Protein AF-A0A846D5W0-F1 (afdb_monomer_lite)

Sequence (121 aa):
MKNSDLVIQQKLQPKLTRLSHSHLWQSQKEYFIQHGVEAWRQNIVPSYVKTNPFIAQAYAQVVFGYLDDILQQNPDGDLDQSFYILELGAGSGRFAFHFLKQFWQEYPERYEHLPVKPQVR

Structure (mmCIF, N/CA/C/O backbone):
data_AF-A0A846D5W0-F1
#
_entry.id   AF-A0A846D5W0-F1
#
loop_
_atom_site.group_PDB
_atom_site.id
_atom_site.type_symbol
_atom_site.label_atom_id
_atom_site.label_alt_id
_atom_site.label_comp_id
_atom_site.label_asym_id
_atom_site.label_entity_id
_atom_site.label_seq_id
_atom_site.pdbx_PDB_ins_code
_atom_site.Cartn_x
_atom_site.Cartn_y
_atom_site.Cartn_z
_atom_site.occupancy
_atom_site.B_iso_or_equiv
_atom_site.auth_seq_id
_atom_site.auth_comp_id
_atom_site.auth_asym_id
_atom_site.auth_atom_id
_atom_site.pdbx_PDB_model_num
ATOM 1 N N . MET A 1 1 ? 29.490 10.023 -51.595 1.00 48.12 1 MET A N 1
ATOM 2 C CA . MET A 1 1 ? 29.351 9.281 -50.322 1.00 48.12 1 MET A CA 1
ATOM 3 C C . MET A 1 1 ? 28.764 10.192 -49.227 1.00 48.12 1 MET A C 1
ATOM 5 O O . MET A 1 1 ? 29.455 10.495 -48.269 1.00 48.12 1 MET A O 1
ATOM 9 N N . LYS A 1 2 ? 27.532 10.714 -49.410 1.00 53.22 2 LYS A N 1
ATOM 10 C CA . LYS A 1 2 ? 26.861 11.653 -48.468 1.00 53.22 2 LYS A CA 1
ATOM 11 C C . LYS A 1 2 ? 25.312 11.579 -48.463 1.00 53.22 2 LYS A C 1
ATOM 13 O O . LYS A 1 2 ? 24.673 12.476 -47.935 1.00 53.22 2 LYS A O 1
ATOM 18 N N . ASN A 1 3 ? 24.696 10.546 -49.053 1.00 51.12 3 ASN A N 1
ATOM 19 C CA . ASN A 1 3 ? 23.227 10.490 -49.219 1.00 51.12 3 ASN A CA 1
ATOM 20 C C . ASN A 1 3 ? 22.517 9.395 -48.405 1.00 51.12 3 ASN A C 1
ATOM 22 O O . ASN A 1 3 ? 21.292 9.372 -48.383 1.00 51.12 3 ASN A O 1
ATOM 26 N N . SER A 1 4 ? 23.243 8.500 -47.731 1.00 49.94 4 SER A N 1
ATOM 27 C CA . SER A 1 4 ? 22.649 7.425 -46.920 1.00 49.94 4 SER A CA 1
ATOM 28 C C . SER A 1 4 ? 22.241 7.883 -45.518 1.00 49.94 4 SER A C 1
ATOM 30 O O . SER A 1 4 ? 21.230 7.423 -44.995 1.00 49.94 4 SER A O 1
ATOM 32 N N . ASP A 1 5 ? 22.980 8.827 -44.932 1.00 51.59 5 ASP A N 1
ATOM 33 C CA . ASP A 1 5 ? 22.808 9.204 -43.521 1.00 51.59 5 ASP A CA 1
ATOM 34 C C . ASP A 1 5 ? 21.611 10.147 -43.302 1.00 51.59 5 ASP A C 1
ATOM 36 O O . ASP A 1 5 ? 20.944 10.090 -42.270 1.00 51.59 5 ASP A O 1
ATOM 40 N N . LEU A 1 6 ? 21.263 10.954 -44.313 1.00 46.66 6 LEU A N 1
ATOM 41 C CA . LEU A 1 6 ? 20.097 11.850 -44.295 1.00 46.66 6 LEU A CA 1
ATOM 42 C C . LEU A 1 6 ? 18.758 11.095 -44.386 1.00 46.66 6 LEU A C 1
ATOM 44 O O . LEU A 1 6 ? 17.770 11.523 -43.793 1.00 46.66 6 LEU A O 1
ATOM 48 N N . VAL A 1 7 ? 18.723 9.944 -45.066 1.00 47.34 7 VAL A N 1
ATOM 49 C CA . VAL A 1 7 ? 17.500 9.130 -45.223 1.00 47.34 7 VAL A CA 1
ATOM 50 C C . VAL A 1 7 ? 17.142 8.393 -43.926 1.00 47.34 7 VAL A C 1
ATOM 52 O O . VAL A 1 7 ? 15.965 8.153 -43.652 1.00 47.34 7 VAL A O 1
ATOM 55 N N . ILE A 1 8 ? 18.138 8.063 -43.098 1.00 49.47 8 ILE A N 1
ATOM 56 C CA . ILE A 1 8 ? 17.924 7.377 -41.816 1.00 49.47 8 ILE A CA 1
ATOM 57 C C . ILE A 1 8 ? 17.366 8.348 -40.765 1.00 49.47 8 ILE A C 1
ATOM 59 O O . ILE A 1 8 ? 16.470 7.979 -40.006 1.00 49.47 8 ILE A O 1
ATOM 63 N N . GLN A 1 9 ? 17.806 9.610 -40.765 1.00 45.22 9 GLN A N 1
ATOM 64 C CA . GLN A 1 9 ? 17.335 10.606 -39.793 1.00 45.22 9 GLN A CA 1
ATOM 65 C C . GLN A 1 9 ? 15.889 11.073 -40.032 1.00 45.22 9 GLN A C 1
ATOM 67 O O . GLN A 1 9 ? 15.213 11.491 -39.094 1.00 45.22 9 GLN A O 1
ATOM 72 N N . GLN A 1 10 ? 15.368 10.951 -41.256 1.00 44.91 10 GLN A N 1
ATOM 73 C CA . GLN A 1 10 ? 14.018 11.415 -41.594 1.00 44.91 10 GLN A CA 1
ATOM 74 C C . GLN A 1 10 ? 12.897 10.424 -41.207 1.00 44.91 10 GLN A C 1
ATOM 76 O O . GLN A 1 10 ? 11.721 10.776 -41.264 1.00 44.91 10 GLN A O 1
ATOM 81 N N . LYS A 1 11 ? 13.232 9.195 -40.783 1.00 52.28 11 LYS A N 1
ATOM 82 C CA . LYS A 1 11 ? 12.255 8.129 -40.470 1.00 52.28 11 LYS A CA 1
ATOM 83 C C . LYS A 1 11 ? 11.878 7.983 -38.991 1.00 52.28 11 LYS A C 1
ATOM 85 O O . LYS A 1 11 ? 11.031 7.153 -38.675 1.00 52.28 11 LYS A O 1
ATOM 90 N N . LEU A 1 12 ? 12.458 8.771 -38.088 1.00 59.56 12 LEU A N 1
ATOM 91 C CA . LEU A 1 12 ? 12.260 8.623 -36.639 1.00 59.56 12 LEU A CA 1
ATOM 92 C C . LEU A 1 12 ? 11.757 9.915 -35.986 1.00 59.56 12 LEU A C 1
ATOM 94 O O . LEU A 1 12 ? 12.239 10.309 -34.931 1.00 59.56 12 LEU A O 1
ATOM 98 N N . GLN A 1 13 ? 10.770 1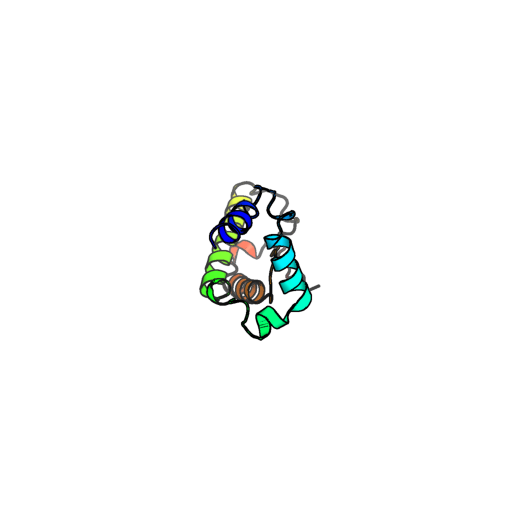0.581 -36.587 1.00 58.75 13 GLN A N 1
ATOM 99 C CA . GLN A 1 13 ? 9.939 11.501 -35.810 1.00 58.75 13 GLN A CA 1
ATOM 100 C C . GLN A 1 13 ? 8.826 10.674 -35.159 1.00 58.75 13 GLN A C 1
ATOM 102 O O . GLN A 1 13 ? 7.898 10.263 -35.863 1.00 58.75 13 GLN A O 1
ATOM 107 N N . PRO A 1 14 ? 8.907 10.355 -33.852 1.00 66.50 14 PRO A N 1
ATOM 108 C CA . PRO A 1 14 ? 7.843 9.617 -33.201 1.00 66.50 14 PRO A CA 1
ATOM 109 C C . PRO A 1 14 ? 6.573 10.462 -33.264 1.00 66.50 14 PRO A C 1
ATOM 111 O O . PRO A 1 14 ? 6.487 11.543 -32.681 1.00 66.50 14 PRO A O 1
ATOM 114 N N . LYS A 1 15 ? 5.572 9.966 -33.994 1.00 78.19 15 LYS A N 1
ATOM 115 C CA . LYS A 1 15 ? 4.233 10.543 -33.965 1.00 78.19 15 LYS A CA 1
ATOM 116 C C . LYS A 1 15 ? 3.743 10.490 -32.520 1.00 78.19 15 LYS A C 1
ATOM 118 O O . LYS A 1 15 ? 3.669 9.406 -31.939 1.00 78.19 15 LYS A O 1
ATOM 123 N N . LEU A 1 16 ? 3.405 11.646 -31.951 1.00 86.31 16 LEU A N 1
ATOM 124 C CA . LEU A 1 16 ? 2.792 11.713 -30.628 1.00 86.31 16 LEU A CA 1
ATOM 125 C C . LEU A 1 16 ? 1.520 10.857 -30.637 1.00 86.31 16 LEU A C 1
ATOM 127 O O . LEU A 1 16 ? 0.599 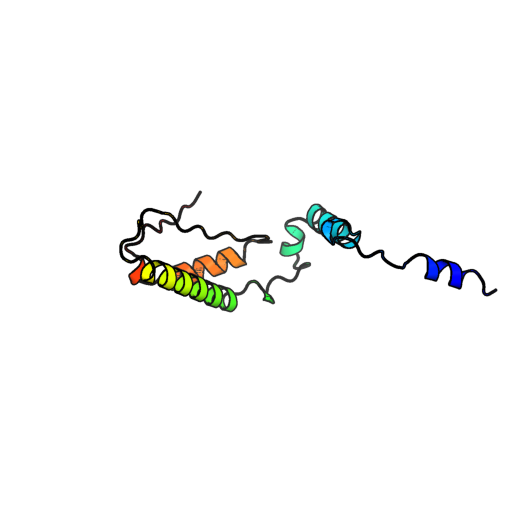11.074 -31.425 1.00 86.31 16 LEU A O 1
ATOM 131 N N . THR A 1 17 ? 1.510 9.840 -29.786 1.00 91.44 17 THR A N 1
ATOM 132 C CA . THR A 1 17 ? 0.418 8.882 -29.625 1.00 91.44 17 THR A CA 1
ATOM 133 C C . THR A 1 17 ? 0.137 8.714 -28.138 1.00 91.44 17 THR A C 1
ATOM 135 O O . THR A 1 17 ? 0.945 9.108 -27.294 1.00 91.44 17 THR A O 1
ATOM 138 N N . ARG A 1 18 ? -1.011 8.123 -27.797 1.00 94.12 18 ARG A N 1
ATOM 139 C CA . ARG A 1 18 ? -1.277 7.721 -26.411 1.00 94.12 18 ARG A CA 1
ATOM 140 C C . ARG A 1 18 ? -0.165 6.781 -25.958 1.00 94.12 18 ARG A C 1
ATOM 142 O O . ARG A 1 18 ? 0.193 5.876 -26.711 1.00 94.12 18 ARG A O 1
ATOM 149 N N . LEU A 1 19 ? 0.338 6.960 -24.733 1.00 91.31 19 LEU A N 1
ATOM 150 C CA . LEU A 1 19 ? 1.400 6.108 -24.189 1.00 91.31 19 LEU A CA 1
ATOM 151 C C . LEU A 1 19 ? 1.040 4.627 -24.353 1.00 91.31 19 LEU A C 1
ATOM 153 O O . LEU A 1 19 ? 1.851 3.880 -24.882 1.00 91.31 19 LEU A O 1
ATOM 157 N N . SER A 1 20 ? -0.206 4.248 -24.053 1.00 94.00 20 SER A N 1
ATOM 158 C CA . SER A 1 20 ? -0.741 2.884 -24.190 1.00 94.00 20 SER A CA 1
ATOM 159 C C . SER A 1 20 ? -0.680 2.278 -25.601 1.00 94.00 20 SER A C 1
ATOM 161 O O . SER A 1 20 ? -0.807 1.066 -25.743 1.00 94.00 20 SER A O 1
ATOM 163 N N . HIS A 1 21 ? -0.504 3.093 -26.644 1.00 92.38 21 HIS A N 1
ATOM 164 C CA . HIS A 1 21 ? -0.357 2.668 -28.041 1.00 92.38 21 HIS A CA 1
ATOM 165 C C . HIS A 1 21 ? 1.068 2.877 -28.576 1.00 92.38 21 HIS A C 1
ATOM 167 O O . HIS A 1 21 ? 1.316 2.693 -29.765 1.00 92.38 21 HIS A O 1
ATOM 173 N N . SER A 1 22 ? 1.996 3.333 -27.735 1.00 92.38 22 SER A N 1
ATOM 174 C CA . SER A 1 22 ? 3.380 3.576 -28.130 1.00 92.38 22 SER A CA 1
ATOM 175 C C . SER A 1 22 ? 4.206 2.290 -28.090 1.00 92.38 22 SER A C 1
ATOM 177 O O . SER A 1 22 ? 3.943 1.382 -27.299 1.00 92.38 22 SER A O 1
ATOM 179 N N . HIS A 1 23 ? 5.273 2.247 -28.888 1.00 90.50 23 HIS A N 1
ATOM 180 C CA . HIS A 1 23 ? 6.261 1.169 -28.808 1.00 90.50 23 HIS A CA 1
ATOM 181 C C . HIS A 1 23 ? 6.911 1.077 -27.423 1.00 90.50 23 HIS A C 1
ATOM 183 O O . HIS A 1 23 ? 7.170 -0.023 -26.955 1.00 90.50 23 HIS A O 1
ATOM 189 N N . LEU A 1 24 ? 7.099 2.209 -26.731 1.00 91.81 24 LEU A N 1
ATOM 190 C CA . LEU A 1 24 ? 7.653 2.230 -25.376 1.00 91.81 24 LEU A CA 1
ATOM 191 C C . LEU A 1 24 ? 6.782 1.439 -24.392 1.00 91.81 24 LEU A C 1
ATOM 193 O O . LEU A 1 24 ? 7.300 0.644 -23.614 1.00 91.81 24 LEU A O 1
ATOM 197 N N . TRP A 1 25 ? 5.464 1.633 -24.446 1.00 92.88 25 TRP A N 1
ATOM 198 C CA . TRP A 1 25 ? 4.525 0.890 -23.606 1.00 92.88 25 TRP A CA 1
ATOM 199 C C . TRP A 1 25 ? 4.527 -0.600 -23.920 1.00 92.88 25 TRP A C 1
ATOM 201 O O . TRP A 1 25 ? 4.513 -1.420 -23.006 1.00 92.88 25 TRP A O 1
ATOM 211 N N . GLN A 1 26 ? 4.598 -0.954 -25.204 1.00 93.44 26 GLN A N 1
ATOM 212 C CA . GLN A 1 26 ? 4.689 -2.348 -25.615 1.00 93.44 26 GLN A CA 1
ATOM 213 C C . GLN A 1 26 ? 5.974 -2.999 -25.082 1.00 93.44 26 GLN A C 1
ATOM 215 O O . GLN A 1 26 ? 5.894 -4.039 -24.433 1.00 93.44 26 GLN A O 1
ATOM 220 N N . SER A 1 27 ? 7.130 -2.350 -25.247 1.00 93.62 27 SER A N 1
ATOM 221 C CA . SER A 1 27 ? 8.410 -2.836 -24.719 1.00 93.62 27 SER A CA 1
ATOM 222 C C . SER A 1 27 ? 8.410 -2.956 -23.194 1.00 93.62 27 SER A C 1
ATOM 224 O O . SER A 1 27 ? 8.869 -3.960 -22.654 1.00 93.62 27 SER A O 1
ATOM 226 N N . GLN A 1 28 ? 7.857 -1.969 -22.482 1.00 92.19 28 GLN A N 1
ATOM 227 C CA . GLN A 1 28 ? 7.701 -2.032 -21.027 1.00 92.19 28 GLN A CA 1
ATOM 228 C C . GLN A 1 28 ? 6.832 -3.230 -20.618 1.00 92.19 28 GLN A C 1
ATOM 230 O O . GLN A 1 28 ? 7.198 -3.989 -19.721 1.00 92.19 28 GLN A O 1
ATOM 235 N N . LYS A 1 29 ? 5.679 -3.408 -21.268 1.00 91.00 29 LYS A N 1
ATOM 236 C CA . LYS A 1 29 ? 4.747 -4.498 -20.975 1.00 91.00 29 LYS A CA 1
ATOM 237 C C . LYS A 1 29 ? 5.392 -5.860 -21.224 1.00 91.00 29 LYS A C 1
ATOM 239 O O . LYS A 1 29 ? 5.308 -6.730 -20.363 1.00 91.00 29 LYS A O 1
ATOM 244 N N . GLU A 1 30 ? 6.049 -6.036 -22.366 1.00 93.75 30 GLU A N 1
ATOM 245 C CA . GLU A 1 30 ? 6.767 -7.267 -22.715 1.00 93.75 30 GLU A CA 1
ATOM 246 C C . GLU A 1 30 ? 7.854 -7.592 -21.694 1.00 93.75 30 GLU A C 1
ATOM 248 O O . GLU A 1 30 ? 7.925 -8.727 -21.227 1.00 93.75 30 GLU A O 1
ATOM 253 N N . TYR A 1 31 ? 8.631 -6.591 -21.273 1.00 89.88 31 TYR A N 1
ATOM 254 C CA . TYR A 1 31 ? 9.656 -6.760 -20.249 1.00 89.88 31 TYR A CA 1
ATOM 255 C C . TYR A 1 31 ? 9.081 -7.351 -18.952 1.00 89.88 31 TYR A C 1
ATOM 257 O O . TYR A 1 31 ? 9.586 -8.364 -18.463 1.00 89.88 31 TYR A O 1
ATOM 265 N N . PHE A 1 32 ? 8.003 -6.767 -18.415 1.00 86.94 32 PHE A N 1
ATOM 266 C CA . PHE A 1 32 ? 7.394 -7.246 -17.169 1.00 86.94 32 PHE A CA 1
ATOM 267 C C . PHE A 1 32 ? 6.652 -8.578 -17.328 1.00 86.94 32 PHE A C 1
ATOM 269 O O . PHE A 1 32 ? 6.642 -9.363 -16.384 1.00 86.94 32 PHE A O 1
ATOM 276 N N . ILE A 1 33 ? 6.078 -8.871 -18.502 1.00 88.38 33 ILE A N 1
ATOM 277 C CA . ILE A 1 33 ? 5.494 -10.191 -18.798 1.00 88.38 33 ILE A CA 1
ATOM 278 C C . ILE A 1 33 ? 6.581 -11.271 -18.800 1.00 88.38 33 ILE A C 1
ATOM 280 O O . ILE A 1 33 ? 6.378 -12.338 -18.232 1.00 88.38 33 ILE A O 1
ATOM 284 N N . GLN A 1 34 ? 7.728 -10.997 -19.425 1.00 90.56 34 GLN A N 1
ATOM 285 C CA . GLN A 1 34 ? 8.816 -11.967 -19.558 1.00 90.56 34 GLN A CA 1
ATOM 286 C C . GLN A 1 34 ? 9.543 -12.221 -18.236 1.00 90.56 34 GLN A C 1
ATOM 288 O O . GLN A 1 34 ? 9.832 -13.367 -17.906 1.00 90.56 34 GLN A O 1
ATOM 293 N N . HIS A 1 35 ? 9.849 -11.165 -17.480 1.00 86.00 35 HIS A N 1
ATOM 294 C CA . HIS A 1 35 ? 10.641 -11.286 -16.253 1.00 86.00 35 HIS A CA 1
ATOM 295 C C . HIS A 1 35 ? 9.780 -11.591 -15.025 1.00 86.00 35 HIS A C 1
ATOM 297 O O . HIS A 1 35 ? 10.275 -12.177 -14.062 1.00 86.00 35 HIS A O 1
ATOM 303 N N . GLY A 1 36 ? 8.500 -11.200 -15.038 1.00 84.06 36 GLY A N 1
ATOM 304 C CA . GLY A 1 36 ? 7.579 -11.416 -13.928 1.00 84.06 36 GLY A CA 1
ATOM 305 C C . GLY A 1 36 ? 8.186 -11.007 -12.584 1.00 84.06 36 GLY A C 1
ATOM 306 O O . GLY A 1 36 ? 8.892 -10.004 -12.478 1.00 84.06 36 GLY A O 1
ATOM 307 N N . VAL A 1 37 ? 7.949 -11.823 -11.553 1.00 79.69 37 VAL A N 1
ATOM 308 C CA . VAL A 1 37 ? 8.452 -11.591 -10.186 1.00 79.69 37 VAL A CA 1
ATOM 309 C C . VAL A 1 37 ? 9.983 -11.475 -10.106 1.00 79.69 37 VAL A C 1
ATOM 311 O O . VAL A 1 37 ? 10.515 -10.800 -9.219 1.00 79.69 37 VAL A O 1
ATOM 314 N N . GLU A 1 38 ? 10.708 -12.076 -11.053 1.00 83.88 38 GLU A N 1
ATOM 315 C CA . GLU A 1 38 ? 12.169 -12.124 -11.032 1.00 83.88 38 GLU A CA 1
ATOM 316 C C . GLU A 1 38 ? 12.799 -10.745 -11.252 1.00 83.88 38 GLU A C 1
ATOM 318 O O . GLU A 1 38 ? 13.861 -10.462 -10.694 1.00 83.88 38 GLU A O 1
ATOM 323 N N . ALA A 1 39 ? 12.095 -9.840 -11.945 1.00 81.94 39 ALA A N 1
ATOM 324 C CA . ALA A 1 39 ? 12.507 -8.444 -12.100 1.00 81.94 39 ALA A CA 1
ATOM 325 C C . ALA A 1 39 ? 12.741 -7.747 -10.744 1.00 81.94 39 ALA A C 1
ATOM 327 O O . ALA A 1 39 ? 13.648 -6.921 -10.612 1.00 81.94 39 ALA A O 1
ATOM 328 N N . TRP A 1 40 ? 11.958 -8.107 -9.720 1.00 78.50 40 TRP A N 1
ATOM 329 C CA . TRP A 1 40 ? 12.102 -7.591 -8.357 1.00 78.50 40 TRP A CA 1
ATOM 330 C C . TRP A 1 40 ? 13.020 -8.456 -7.489 1.00 78.50 40 TRP A C 1
ATOM 332 O O . TRP A 1 40 ? 13.754 -7.912 -6.662 1.00 78.50 40 TRP A O 1
ATOM 342 N N . ARG A 1 41 ? 13.010 -9.789 -7.662 1.00 77.50 41 ARG A N 1
ATOM 343 C CA . ARG A 1 41 ? 13.856 -10.709 -6.875 1.00 77.50 41 ARG A CA 1
ATOM 344 C C . ARG A 1 41 ? 15.344 -10.476 -7.125 1.00 77.50 41 ARG A C 1
ATOM 346 O O . ARG A 1 41 ? 16.115 -10.431 -6.172 1.00 77.50 41 ARG A O 1
ATOM 353 N N . GLN A 1 42 ? 15.721 -10.268 -8.384 1.00 81.44 42 GLN A N 1
ATOM 354 C CA . GLN A 1 42 ? 17.101 -9.996 -8.804 1.00 81.44 42 GLN A CA 1
ATOM 355 C C . GLN A 1 42 ? 17.485 -8.516 -8.680 1.00 81.44 42 GLN A C 1
ATOM 357 O O . GLN A 1 42 ? 18.556 -8.118 -9.125 1.00 81.44 42 GLN A O 1
ATOM 362 N N . ASN A 1 43 ? 16.609 -7.685 -8.098 1.00 74.56 43 ASN A N 1
ATOM 363 C CA . ASN A 1 43 ? 16.808 -6.243 -7.945 1.00 74.56 43 ASN A CA 1
ATOM 364 C C . ASN A 1 43 ? 17.114 -5.513 -9.273 1.00 74.56 43 ASN A C 1
ATOM 366 O O . ASN A 1 43 ? 17.740 -4.455 -9.269 1.00 74.56 43 ASN A O 1
ATOM 370 N N . ILE A 1 44 ? 16.664 -6.071 -10.407 1.00 79.94 44 ILE A N 1
ATOM 371 C CA . ILE A 1 44 ? 16.807 -5.452 -11.733 1.00 79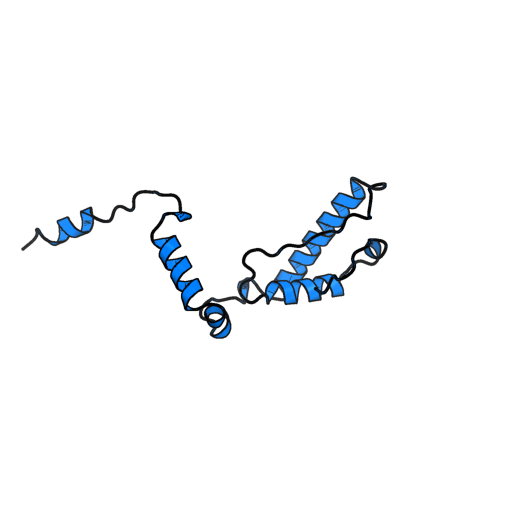.94 44 ILE A CA 1
ATOM 372 C C . ILE A 1 44 ? 15.944 -4.189 -11.795 1.00 79.94 44 ILE A C 1
ATOM 374 O O . ILE A 1 44 ? 16.354 -3.171 -12.345 1.00 79.94 44 ILE A O 1
ATOM 378 N N . VAL A 1 45 ? 14.762 -4.240 -11.176 1.00 76.75 45 VAL A N 1
ATOM 379 C CA . VAL A 1 45 ? 13.902 -3.080 -10.946 1.00 76.75 45 VAL A CA 1
ATOM 380 C C . VAL A 1 45 ? 14.136 -2.567 -9.520 1.00 76.75 45 VAL A C 1
ATOM 382 O O . VAL A 1 45 ? 13.729 -3.234 -8.563 1.00 76.75 45 VAL A O 1
ATOM 385 N N . PRO A 1 46 ? 14.746 -1.378 -9.341 1.00 75.75 46 PRO A N 1
ATOM 386 C CA . PRO A 1 46 ? 15.004 -0.827 -8.016 1.00 75.75 46 PRO A CA 1
ATOM 387 C C . PRO A 1 46 ? 13.702 -0.579 -7.245 1.00 75.75 46 PRO A C 1
ATOM 389 O O . PRO A 1 46 ? 12.828 0.166 -7.696 1.00 75.75 46 PRO A O 1
ATOM 392 N N . SER A 1 47 ? 13.571 -1.172 -6.055 1.00 70.62 47 SER A N 1
ATOM 393 C CA . SER A 1 47 ? 12.358 -1.044 -5.231 1.00 70.62 47 SER A CA 1
ATOM 394 C C . SER A 1 47 ? 12.530 -0.174 -3.980 1.00 70.62 47 SER A C 1
ATOM 396 O O . SER A 1 47 ? 11.550 0.385 -3.494 1.00 70.62 47 SER A O 1
ATOM 398 N N . TYR A 1 48 ? 13.750 -0.037 -3.450 1.00 62.94 48 TYR A N 1
ATOM 399 C CA . TYR A 1 48 ? 13.994 0.483 -2.092 1.00 62.94 48 TYR A CA 1
ATOM 400 C C . TYR A 1 48 ? 13.551 1.939 -1.871 1.00 62.94 48 TYR A C 1
ATOM 402 O O . TYR A 1 48 ? 12.996 2.267 -0.823 1.00 62.94 48 TYR A O 1
ATOM 410 N N . VAL A 1 49 ? 13.714 2.804 -2.878 1.00 68.00 49 VAL A N 1
ATOM 411 C CA . VAL A 1 49 ? 13.320 4.224 -2.786 1.00 68.00 49 VAL A CA 1
ATOM 412 C C . VAL A 1 49 ? 11.821 4.379 -2.507 1.00 68.00 49 VAL A C 1
ATOM 414 O O . VAL A 1 49 ? 11.425 5.260 -1.755 1.00 68.00 49 VAL A O 1
ATOM 417 N N . LYS A 1 50 ? 10.990 3.494 -3.070 1.00 66.62 50 LYS A N 1
ATOM 418 C CA . LYS A 1 50 ? 9.522 3.561 -2.972 1.00 66.62 50 LYS A CA 1
ATOM 419 C C . LYS A 1 50 ? 8.937 2.644 -1.896 1.00 66.62 50 LYS A C 1
ATOM 421 O O . LYS A 1 50 ? 7.740 2.674 -1.657 1.00 66.62 50 LYS A O 1
ATOM 426 N N . THR A 1 51 ? 9.769 1.801 -1.285 1.00 75.88 51 THR A N 1
ATOM 427 C CA . THR A 1 51 ? 9.307 0.611 -0.563 1.00 75.88 51 THR A CA 1
ATOM 428 C C . THR A 1 51 ? 10.087 0.391 0.730 1.00 75.88 51 THR A C 1
ATOM 430 O O . THR A 1 51 ? 10.655 -0.676 0.956 1.00 75.88 51 THR A O 1
ATOM 433 N N . ASN A 1 52 ? 10.179 1.424 1.561 1.00 83.62 52 ASN A N 1
ATOM 434 C CA . ASN A 1 52 ? 10.879 1.353 2.840 1.00 83.62 52 ASN A CA 1
ATOM 435 C C . ASN A 1 52 ? 9.934 1.701 4.007 1.00 83.62 52 ASN A C 1
ATOM 437 O O . ASN A 1 52 ? 8.896 2.330 3.782 1.00 83.62 52 ASN A O 1
ATOM 441 N N . PRO A 1 53 ? 10.283 1.307 5.248 1.00 85.69 53 PRO A N 1
ATOM 442 C CA . PRO A 1 53 ? 9.450 1.559 6.423 1.00 85.69 53 PRO A CA 1
ATOM 443 C C . PRO A 1 53 ? 9.123 3.036 6.663 1.00 85.69 53 PRO A C 1
ATOM 445 O O . PRO A 1 53 ? 8.019 3.331 7.103 1.00 85.69 53 PRO A O 1
ATOM 448 N N . PHE A 1 54 ? 10.049 3.948 6.351 1.00 90.38 54 PHE A N 1
ATOM 449 C CA . PHE A 1 54 ? 9.850 5.388 6.532 1.00 90.38 54 PHE A CA 1
ATOM 450 C C . PHE A 1 54 ? 8.737 5.919 5.616 1.00 90.38 54 PHE A C 1
ATOM 452 O O . PHE A 1 54 ? 7.816 6.588 6.072 1.00 90.38 54 PHE A O 1
ATOM 459 N N . ILE A 1 55 ? 8.768 5.553 4.330 1.00 91.50 55 ILE A N 1
ATOM 460 C CA . ILE A 1 55 ? 7.700 5.906 3.387 1.00 91.50 55 ILE A CA 1
ATOM 461 C C . ILE A 1 55 ? 6.380 5.240 3.791 1.00 91.50 55 ILE A C 1
ATOM 463 O O . ILE A 1 55 ? 5.346 5.894 3.796 1.00 91.50 55 ILE A O 1
ATOM 467 N N . ALA A 1 56 ? 6.402 3.964 4.174 1.00 93.50 56 ALA A N 1
ATOM 468 C CA . ALA A 1 56 ? 5.205 3.250 4.616 1.00 93.50 56 ALA A CA 1
ATOM 469 C C . ALA A 1 56 ? 4.507 3.922 5.814 1.00 93.50 56 ALA A C 1
ATOM 471 O O . ALA A 1 56 ? 3.285 4.058 5.806 1.00 93.50 56 ALA A O 1
ATOM 472 N N . GLN A 1 57 ? 5.280 4.382 6.801 1.00 94.81 57 GLN A N 1
ATOM 473 C CA . GLN A 1 57 ? 4.774 5.122 7.958 1.00 94.81 57 GLN A CA 1
ATOM 474 C C . GLN A 1 57 ? 4.098 6.432 7.535 1.00 94.81 57 GLN A C 1
ATOM 476 O O . GLN A 1 57 ? 2.970 6.704 7.935 1.00 94.81 57 GLN A O 1
ATOM 481 N N . ALA A 1 58 ? 4.741 7.211 6.659 1.00 95.00 58 ALA A N 1
ATOM 482 C CA . ALA A 1 58 ? 4.154 8.447 6.146 1.00 95.00 58 ALA A CA 1
ATOM 483 C C . ALA A 1 58 ? 2.804 8.202 5.445 1.00 95.00 58 ALA A C 1
ATOM 485 O O . ALA A 1 58 ? 1.861 8.966 5.639 1.00 95.00 58 ALA A O 1
ATOM 486 N N . TYR A 1 59 ? 2.677 7.115 4.676 1.00 94.81 59 TYR A N 1
ATOM 487 C CA . TYR A 1 59 ? 1.404 6.750 4.047 1.00 94.81 59 TYR A CA 1
ATOM 488 C C . TYR A 1 59 ? 0.341 6.308 5.063 1.00 94.81 59 TYR A C 1
ATOM 490 O O . TYR A 1 59 ? -0.827 6.640 4.875 1.00 94.81 59 TYR A O 1
ATOM 498 N N . ALA A 1 60 ? 0.710 5.602 6.138 1.00 94.56 60 ALA A N 1
ATOM 499 C CA . ALA A 1 60 ? -0.236 5.244 7.200 1.00 94.56 60 ALA A CA 1
ATOM 500 C C . ALA A 1 60 ? -0.851 6.499 7.842 1.00 94.56 60 ALA A C 1
ATOM 502 O O . ALA A 1 60 ? -2.069 6.583 7.981 1.00 94.56 60 ALA A O 1
ATOM 503 N N . GLN A 1 61 ? -0.029 7.516 8.110 1.00 95.50 61 GLN A N 1
ATOM 504 C CA . GLN A 1 61 ? -0.485 8.798 8.656 1.00 95.50 61 GLN A CA 1
ATOM 505 C C . GLN A 1 61 ? -1.443 9.545 7.718 1.00 95.50 61 GLN A C 1
ATOM 507 O O . GLN A 1 61 ? -2.438 10.103 8.174 1.00 95.50 61 GLN A O 1
ATOM 512 N N . VAL A 1 62 ? -1.201 9.509 6.403 1.00 95.62 62 VAL A N 1
ATOM 513 C CA . VAL A 1 62 ? -2.137 10.076 5.414 1.00 95.62 62 VAL A CA 1
ATOM 514 C C . VAL A 1 62 ? -3.487 9.358 5.456 1.00 95.62 62 VAL A C 1
ATOM 516 O O . VAL A 1 62 ? -4.527 10.013 5.423 1.00 95.62 62 VAL A O 1
ATOM 519 N N . VAL A 1 63 ? -3.490 8.025 5.559 1.00 93.56 63 VAL A N 1
ATOM 520 C CA . VAL A 1 63 ? -4.737 7.254 5.672 1.00 93.56 63 VAL A CA 1
ATOM 521 C C . VAL A 1 63 ? -5.472 7.590 6.966 1.00 93.56 63 VAL A C 1
ATOM 523 O O . VAL A 1 63 ? -6.684 7.773 6.931 1.00 93.56 63 VAL A O 1
ATOM 526 N N . PHE A 1 64 ? -4.769 7.730 8.091 1.00 92.50 64 PHE A N 1
ATOM 527 C CA . PHE A 1 64 ? -5.403 8.142 9.342 1.00 92.50 64 PHE A CA 1
ATOM 528 C C . PHE A 1 64 ? -6.020 9.534 9.245 1.00 92.50 64 PHE A C 1
ATOM 530 O O . PHE A 1 64 ? -7.166 9.682 9.643 1.00 92.50 64 PHE A O 1
ATOM 537 N N . GLY A 1 65 ? -5.326 10.516 8.665 1.00 93.00 65 GLY A N 1
ATOM 538 C CA . GLY A 1 65 ? -5.904 11.847 8.455 1.00 93.00 65 GLY A CA 1
ATOM 539 C C . GLY A 1 65 ? -7.167 11.805 7.589 1.00 93.00 65 GLY A C 1
ATOM 540 O O . GLY A 1 65 ? -8.164 12.435 7.918 1.00 93.00 65 GLY A O 1
ATOM 541 N N . TYR A 1 66 ? -7.169 10.985 6.535 1.00 90.81 66 TYR A N 1
ATOM 542 C CA . TYR A 1 66 ? -8.357 10.796 5.701 1.00 90.81 66 TYR A CA 1
ATOM 543 C C . TYR A 1 66 ? -9.534 10.173 6.472 1.00 90.81 66 TYR A C 1
ATOM 545 O O . TYR A 1 66 ? -10.676 10.592 6.295 1.00 90.81 66 TYR A O 1
ATOM 553 N N . LEU A 1 67 ? -9.271 9.191 7.341 1.00 87.12 67 LEU A N 1
ATOM 554 C CA . LEU A 1 67 ? -10.302 8.604 8.200 1.00 87.12 67 LEU A CA 1
ATOM 555 C C . LEU A 1 67 ? -10.847 9.626 9.206 1.00 87.12 67 LEU A C 1
ATOM 557 O O . LEU A 1 67 ? -12.061 9.703 9.380 1.00 87.12 67 LEU A O 1
ATOM 561 N N . ASP A 1 68 ? -9.978 10.437 9.815 1.00 88.56 68 ASP A N 1
ATOM 562 C CA . ASP A 1 68 ? -10.390 11.524 10.708 1.00 88.56 68 ASP A CA 1
ATOM 563 C C . ASP A 1 68 ? -11.323 12.511 9.987 1.00 88.56 68 ASP A C 1
ATOM 565 O O . ASP A 1 68 ? -12.379 12.855 10.518 1.00 88.56 68 ASP A O 1
ATOM 569 N N . ASP A 1 69 ? -10.982 12.915 8.759 1.00 89.75 69 ASP A N 1
ATOM 570 C CA . ASP A 1 69 ? -11.802 13.831 7.958 1.00 89.75 69 ASP A CA 1
ATOM 571 C C . ASP A 1 69 ? -13.195 13.249 7.662 1.00 89.75 69 ASP A C 1
ATOM 573 O O . ASP A 1 69 ? -14.198 13.964 7.727 1.00 89.75 69 ASP A O 1
ATOM 577 N N . ILE A 1 70 ? -13.281 11.947 7.364 1.00 85.19 70 ILE A N 1
ATOM 578 C CA . ILE A 1 70 ? -14.558 11.258 7.119 1.00 85.19 70 ILE A CA 1
ATOM 579 C C . ILE A 1 70 ? -15.417 11.232 8.384 1.00 85.19 70 ILE A C 1
ATOM 581 O O . ILE A 1 70 ? -16.601 11.564 8.322 1.00 85.19 70 ILE A O 1
ATOM 585 N N . LEU A 1 71 ? -14.832 10.859 9.525 1.00 81.62 71 LEU A N 1
ATOM 586 C CA . LEU A 1 71 ? -15.554 10.778 10.798 1.00 81.62 71 LEU A CA 1
ATOM 587 C C . LEU A 1 71 ? -16.034 12.155 11.266 1.00 81.62 71 LEU A C 1
ATOM 589 O O . LEU A 1 71 ? -17.131 12.274 11.804 1.00 81.62 71 LEU A O 1
ATOM 593 N N . GLN A 1 72 ? -15.252 13.209 11.024 1.00 86.56 72 GLN A N 1
ATOM 594 C CA . GLN A 1 72 ? -15.663 14.582 11.327 1.00 86.56 72 GLN A CA 1
ATOM 595 C C . GLN A 1 72 ? -16.820 15.059 10.446 1.00 86.56 72 GLN A C 1
ATOM 597 O O . GLN A 1 72 ? -17.714 15.752 10.930 1.00 86.56 72 GLN A O 1
ATOM 602 N N . GLN A 1 73 ? -16.812 14.710 9.156 1.00 86.06 73 GLN A N 1
ATOM 603 C CA . GLN A 1 73 ? -17.888 15.075 8.229 1.00 86.06 73 GLN A CA 1
ATOM 604 C C . GLN A 1 73 ? -19.162 14.259 8.448 1.00 86.06 73 GLN A C 1
ATOM 606 O O . GLN A 1 73 ? -20.243 14.716 8.077 1.00 86.06 73 GLN A O 1
ATOM 611 N N . ASN A 1 74 ? -19.047 13.067 9.035 1.00 79.19 74 ASN A N 1
ATOM 612 C CA . ASN A 1 74 ? -20.167 12.159 9.230 1.00 79.19 74 ASN A CA 1
ATOM 613 C C . ASN A 1 74 ? -20.172 11.534 10.642 1.00 79.19 74 ASN A C 1
ATOM 615 O O . ASN A 1 74 ? -19.979 10.323 10.767 1.00 79.19 74 ASN A O 1
ATOM 619 N N . PRO A 1 75 ? -20.401 12.335 11.706 1.00 73.19 75 PRO A N 1
ATOM 620 C CA . PRO A 1 75 ? -20.320 11.856 13.089 1.00 73.19 75 PRO A CA 1
ATOM 621 C C . PRO A 1 75 ? -21.366 10.785 13.428 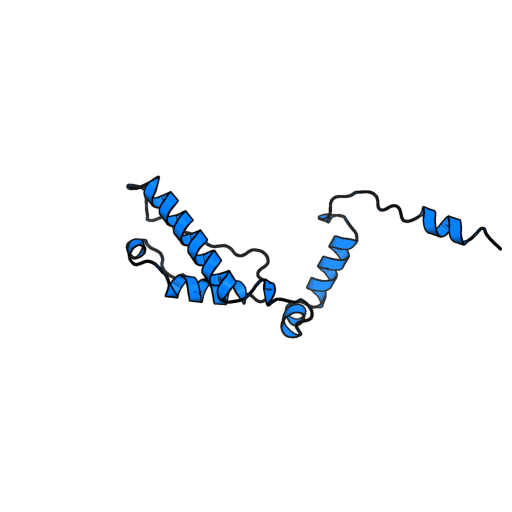1.00 73.19 75 PRO A C 1
ATOM 623 O O . PRO A 1 75 ? -21.097 9.905 14.239 1.00 73.19 75 PRO A O 1
ATOM 626 N N . ASP A 1 76 ? -22.534 10.852 12.782 1.00 73.38 76 ASP A N 1
ATOM 627 C CA . ASP A 1 76 ? -23.643 9.895 12.921 1.00 73.38 76 ASP A CA 1
ATOM 628 C C . ASP A 1 76 ? -23.712 8.911 11.733 1.00 73.38 76 ASP A C 1
ATOM 630 O O . ASP A 1 76 ? -24.724 8.239 11.519 1.00 73.38 76 ASP A O 1
ATOM 634 N N . GLY A 1 77 ? -22.665 8.883 10.904 1.00 65.88 77 GLY A N 1
ATOM 635 C CA . GLY A 1 77 ? -22.600 8.078 9.693 1.00 65.88 77 GLY A CA 1
ATOM 636 C C . GLY A 1 77 ? -22.636 6.586 9.974 1.00 65.88 77 GLY A C 1
ATOM 637 O O . GLY A 1 77 ? -22.163 6.127 11.008 1.00 65.88 77 GLY A O 1
ATOM 638 N N . ASP A 1 78 ? -23.167 5.818 9.025 1.00 65.69 78 ASP A N 1
ATOM 639 C CA . ASP A 1 78 ? -23.180 4.361 9.104 1.00 65.69 78 ASP A CA 1
ATOM 640 C C . ASP A 1 78 ? -21.745 3.805 9.056 1.00 65.69 78 ASP A C 1
ATOM 642 O O . ASP A 1 78 ? -21.138 3.663 7.989 1.00 65.69 78 ASP A O 1
ATOM 646 N N . LEU A 1 79 ? -21.190 3.534 10.239 1.00 65.75 79 LEU A N 1
ATOM 647 C CA . LEU A 1 79 ? -19.847 2.989 10.419 1.00 65.75 79 LEU A CA 1
ATOM 648 C C . LEU A 1 79 ? -19.759 1.509 10.022 1.00 65.75 79 LEU A C 1
ATOM 650 O O . LEU A 1 79 ? -18.655 0.971 10.019 1.00 65.75 79 LEU A O 1
ATOM 654 N N . ASP A 1 80 ? -20.867 0.853 9.648 1.00 66.25 80 ASP A N 1
ATOM 655 C CA . ASP A 1 80 ? -20.863 -0.548 9.207 1.00 66.25 80 ASP A CA 1
ATOM 656 C C . ASP A 1 80 ? -20.241 -0.737 7.809 1.00 66.25 80 ASP A C 1
ATOM 658 O O . ASP A 1 80 ? -19.976 -1.868 7.379 1.00 66.25 80 ASP A O 1
ATOM 662 N N . GLN A 1 81 ? -19.942 0.349 7.084 1.00 71.38 81 GLN A N 1
ATOM 663 C CA . GLN A 1 81 ? -19.237 0.267 5.807 1.00 71.38 81 GLN A CA 1
ATOM 664 C C . GLN A 1 81 ? -17.732 0.029 5.985 1.00 71.38 81 GLN A C 1
ATOM 666 O O . GLN A 1 81 ? -17.016 0.764 6.659 1.00 71.38 81 GLN A O 1
ATOM 671 N N . SER A 1 82 ? -17.223 -1.010 5.317 1.00 74.69 82 SER A N 1
ATOM 672 C CA . SER A 1 82 ? -15.796 -1.341 5.334 1.00 74.69 82 SER A CA 1
ATOM 673 C C . SER A 1 82 ? -14.961 -0.334 4.538 1.00 74.69 82 SER A C 1
ATOM 675 O O . SER A 1 82 ? -15.268 -0.029 3.384 1.00 74.69 82 SER A O 1
ATOM 677 N N . PHE A 1 83 ? -13.837 0.095 5.113 1.00 78.31 83 PHE A N 1
ATOM 678 C CA . PHE A 1 83 ? -12.819 0.875 4.410 1.00 78.31 83 PHE A CA 1
ATOM 679 C C . PHE A 1 83 ? -11.870 -0.046 3.641 1.00 78.31 83 PHE A C 1
ATOM 681 O O . PHE A 1 83 ? -11.187 -0.891 4.222 1.00 78.31 83 PHE A O 1
ATOM 688 N N . TYR A 1 84 ? -11.809 0.129 2.322 1.00 84.19 84 TYR A N 1
ATOM 689 C CA . TYR A 1 84 ? -10.937 -0.655 1.451 1.00 84.19 84 TYR A CA 1
ATOM 690 C C . TYR A 1 84 ? -9.690 0.139 1.067 1.00 84.19 84 TYR A C 1
ATOM 692 O O . TYR A 1 84 ? -9.782 1.223 0.495 1.00 84.19 84 TYR A O 1
ATOM 700 N N . ILE A 1 85 ? -8.517 -0.443 1.320 1.00 87.31 85 ILE A N 1
ATOM 701 C CA . ILE A 1 85 ? -7.227 0.085 0.865 1.00 87.31 85 ILE A CA 1
ATOM 702 C C . ILE A 1 85 ? -6.758 -0.771 -0.313 1.00 87.31 85 ILE A C 1
ATOM 704 O O . ILE A 1 85 ? -6.574 -1.980 -0.173 1.00 87.31 85 ILE A O 1
ATOM 708 N N . LEU A 1 86 ? -6.572 -0.148 -1.479 1.00 90.25 86 LEU A N 1
ATOM 709 C CA . LEU A 1 86 ? -6.152 -0.821 -2.709 1.00 90.25 86 LEU A CA 1
ATOM 710 C C . LEU A 1 86 ? -4.777 -0.320 -3.165 1.00 90.25 86 LEU A C 1
ATOM 712 O O . LEU A 1 86 ? -4.614 0.857 -3.474 1.00 90.25 86 LEU A O 1
ATOM 716 N N . GLU A 1 87 ? -3.804 -1.227 -3.276 1.00 90.12 87 GLU A N 1
ATOM 717 C CA . GLU A 1 87 ? -2.501 -0.944 -3.889 1.00 90.12 87 GLU A CA 1
ATOM 718 C C . GLU A 1 87 ? -2.509 -1.357 -5.369 1.00 90.12 87 GLU A C 1
ATOM 720 O O . GLU A 1 87 ? -2.596 -2.539 -5.708 1.00 90.12 87 GLU A O 1
ATOM 725 N N . LEU A 1 88 ? -2.388 -0.382 -6.272 1.00 89.88 88 LEU A N 1
ATOM 726 C CA . LEU A 1 88 ? -2.270 -0.635 -7.707 1.00 89.88 88 LEU A CA 1
ATOM 727 C C . LEU A 1 88 ? -0.799 -0.697 -8.120 1.00 89.88 88 LEU A C 1
ATOM 729 O O . LEU A 1 88 ? -0.024 0.213 -7.840 1.00 89.88 88 LEU A O 1
ATOM 733 N N . GLY A 1 89 ? -0.418 -1.754 -8.841 1.00 85.25 89 GLY A N 1
ATOM 734 C CA . GLY A 1 89 ? 0.965 -1.924 -9.292 1.00 85.25 89 GLY A CA 1
ATOM 735 C C . GLY A 1 89 ? 1.940 -2.267 -8.160 1.00 85.25 89 GLY A C 1
ATOM 736 O O . GLY A 1 89 ? 3.073 -1.792 -8.171 1.00 85.25 89 GLY A O 1
ATOM 737 N N . ALA A 1 90 ? 1.516 -3.120 -7.220 1.00 85.75 90 ALA A N 1
ATOM 738 C CA . ALA A 1 90 ? 2.248 -3.479 -5.998 1.00 85.75 90 ALA A CA 1
ATOM 739 C C . ALA A 1 90 ? 3.653 -4.086 -6.208 1.00 85.75 90 ALA A C 1
ATOM 741 O O . ALA A 1 90 ? 4.445 -4.215 -5.270 1.00 85.75 90 ALA A O 1
ATOM 742 N N . GLY A 1 91 ? 3.994 -4.492 -7.435 1.00 83.75 91 GLY A N 1
ATOM 743 C CA . GLY A 1 91 ? 5.264 -5.142 -7.745 1.00 83.75 91 GLY A CA 1
ATOM 744 C C . GLY A 1 91 ? 5.470 -6.390 -6.885 1.00 83.75 91 GLY A C 1
ATOM 745 O O . GLY A 1 91 ? 4.729 -7.357 -7.008 1.00 83.75 91 GLY A O 1
ATOM 746 N N . S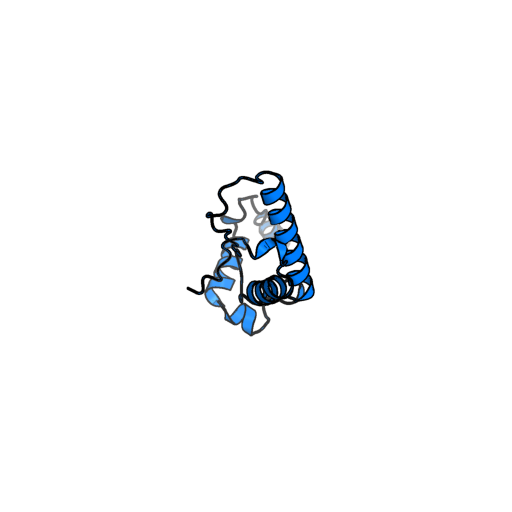ER A 1 92 ? 6.463 -6.356 -5.991 1.00 84.50 92 SER A N 1
ATOM 747 C CA . SER A 1 92 ? 6.741 -7.456 -5.049 1.00 84.50 92 SER A CA 1
ATOM 748 C C . SER A 1 92 ? 5.866 -7.466 -3.787 1.00 84.50 92 SER A C 1
ATOM 750 O O . SER A 1 92 ? 6.034 -8.350 -2.953 1.00 84.50 92 SER A O 1
ATOM 752 N N . GLY A 1 93 ? 4.992 -6.472 -3.589 1.00 88.12 93 GLY A N 1
ATOM 753 C CA . GLY A 1 93 ? 4.145 -6.343 -2.394 1.00 88.12 93 GLY A CA 1
ATOM 754 C C . GLY A 1 93 ? 4.889 -5.900 -1.128 1.00 88.12 93 GLY A C 1
ATOM 755 O O . GLY A 1 93 ? 4.292 -5.781 -0.060 1.00 88.12 93 GLY A O 1
ATOM 756 N N . ARG A 1 94 ? 6.196 -5.615 -1.220 1.00 89.12 94 ARG A N 1
ATOM 757 C CA . ARG A 1 94 ? 6.997 -5.145 -0.077 1.00 89.12 94 ARG A CA 1
ATOM 758 C C . ARG A 1 94 ? 6.466 -3.829 0.512 1.00 89.12 94 ARG A C 1
ATOM 760 O O . ARG A 1 94 ? 6.657 -3.595 1.703 1.00 89.12 94 ARG A O 1
ATOM 767 N N . PHE A 1 95 ? 5.815 -2.983 -0.294 1.00 91.81 95 PHE A N 1
ATOM 768 C CA . PHE A 1 95 ? 5.237 -1.732 0.198 1.00 91.81 95 PHE A CA 1
ATOM 769 C C . PHE A 1 95 ? 4.016 -2.026 1.055 1.00 91.81 95 PHE A C 1
ATOM 771 O O . PHE A 1 95 ? 4.060 -1.671 2.227 1.00 91.81 95 PHE A O 1
ATOM 778 N N . ALA A 1 96 ? 3.011 -2.750 0.544 1.00 92.62 96 ALA A N 1
ATOM 779 C CA . ALA A 1 96 ? 1.877 -3.197 1.355 1.00 92.62 96 ALA A CA 1
ATOM 780 C C . ALA A 1 96 ? 2.319 -3.894 2.646 1.00 92.62 96 ALA A C 1
ATOM 782 O O . ALA A 1 96 ? 1.762 -3.618 3.702 1.00 92.62 96 ALA A O 1
ATOM 783 N N . PHE A 1 97 ? 3.352 -4.742 2.600 1.00 92.44 97 PHE A N 1
ATOM 784 C CA . PHE A 1 97 ? 3.883 -5.373 3.810 1.00 92.44 97 PHE A CA 1
ATOM 785 C C . PHE A 1 97 ? 4.364 -4.346 4.849 1.00 92.44 97 PHE A C 1
ATOM 787 O O . PHE A 1 97 ? 3.955 -4.398 6.010 1.00 92.44 97 PHE A O 1
ATOM 794 N N . HIS A 1 98 ? 5.225 -3.404 4.450 1.00 94.00 98 HIS A N 1
ATOM 795 C CA . HIS A 1 98 ? 5.702 -2.359 5.356 1.00 94.00 98 HIS A CA 1
ATOM 796 C C . HIS A 1 98 ? 4.576 -1.426 5.803 1.00 94.00 98 HIS A C 1
ATOM 798 O O . HIS A 1 98 ? 4.519 -1.087 6.981 1.00 94.00 98 HIS A O 1
ATOM 804 N N . PHE A 1 99 ? 3.686 -1.046 4.887 1.00 94.69 99 PHE A N 1
ATOM 805 C CA . PHE A 1 99 ? 2.522 -0.210 5.150 1.00 94.69 99 PHE A CA 1
ATOM 806 C C . PHE A 1 99 ? 1.631 -0.849 6.203 1.00 94.69 99 PHE A C 1
ATOM 808 O O . PHE A 1 99 ? 1.417 -0.232 7.233 1.00 94.69 99 PHE A O 1
ATOM 815 N N . LEU A 1 100 ? 1.191 -2.095 6.010 1.00 93.69 100 LEU A N 1
ATOM 816 C CA . LEU A 1 100 ? 0.333 -2.788 6.970 1.00 93.69 100 LEU A CA 1
ATOM 817 C C . LEU A 1 100 ? 1.022 -2.920 8.328 1.00 93.69 100 LEU A C 1
ATOM 819 O O . LEU A 1 100 ? 0.387 -2.702 9.352 1.00 93.69 100 LEU A O 1
ATOM 823 N N . LYS A 1 101 ? 2.327 -3.216 8.356 1.00 93.19 101 LYS A N 1
ATOM 824 C CA . LYS A 1 101 ? 3.070 -3.283 9.619 1.00 93.19 101 LYS A CA 1
ATOM 825 C C . LYS A 1 101 ? 3.046 -1.947 10.370 1.00 93.19 101 LYS A C 1
ATOM 827 O O . LYS A 1 101 ? 2.782 -1.954 11.565 1.00 93.19 101 LYS A O 1
ATOM 832 N N . GLN A 1 102 ? 3.305 -0.832 9.685 1.00 94.38 102 GLN A N 1
ATOM 833 C CA . GLN A 1 102 ? 3.272 0.498 10.307 1.00 94.38 102 GLN A CA 1
ATOM 834 C C . GLN A 1 102 ? 1.847 0.929 10.662 1.00 94.38 102 GLN A C 1
ATOM 836 O O . GLN A 1 102 ? 1.605 1.397 11.766 1.00 94.38 102 GLN A O 1
ATOM 841 N N . PHE A 1 103 ? 0.894 0.692 9.763 1.00 93.44 103 PHE A N 1
ATOM 842 C CA . PHE A 1 103 ? -0.521 0.991 9.948 1.00 93.44 103 PHE A CA 1
ATOM 843 C C . PHE A 1 103 ? -1.080 0.313 11.198 1.00 93.44 103 PHE A C 1
ATOM 845 O O . PHE A 1 103 ? -1.724 0.967 12.002 1.00 93.44 103 PHE A O 1
ATOM 852 N N . TRP A 1 104 ? -0.801 -0.976 11.405 1.00 92.00 104 TRP A N 1
ATOM 853 C CA . TRP A 1 104 ? -1.274 -1.684 12.596 1.00 92.00 104 TRP A CA 1
ATOM 854 C C . TRP A 1 104 ? -0.483 -1.344 13.858 1.00 92.00 104 TRP A C 1
ATOM 856 O O . TRP A 1 104 ? -1.047 -1.362 14.945 1.00 92.00 104 TRP A O 1
ATOM 866 N N . GLN A 1 105 ? 0.807 -1.025 13.732 1.00 92.38 105 GLN A N 1
ATOM 867 C CA . GLN A 1 105 ? 1.624 -0.597 14.869 1.00 92.38 105 GLN A CA 1
ATOM 868 C C . GLN A 1 105 ? 1.179 0.765 15.418 1.00 92.38 105 GLN A C 1
ATOM 870 O O . GLN A 1 105 ? 1.254 0.990 16.622 1.00 92.38 105 GLN A O 1
ATOM 875 N N . GLU A 1 106 ? 0.745 1.669 14.543 1.00 91.94 106 GLU A N 1
ATOM 876 C CA . GLU A 1 106 ? 0.342 3.034 14.894 1.00 91.94 106 GLU A CA 1
ATOM 877 C C . GLU A 1 106 ? -1.175 3.225 14.906 1.00 91.94 106 GLU A C 1
ATOM 879 O O . GLU A 1 106 ? -1.628 4.360 15.040 1.00 91.94 106 GLU A O 1
ATOM 884 N N . TYR A 1 107 ? -1.948 2.143 14.746 1.00 90.62 107 TYR A N 1
ATOM 885 C CA . TYR A 1 107 ? -3.401 2.192 14.627 1.00 90.62 107 TYR A CA 1
ATOM 886 C C . TYR A 1 107 ? -4.009 2.919 15.837 1.00 90.62 107 TYR A C 1
ATOM 888 O O . TYR A 1 107 ? -3.908 2.415 16.957 1.00 90.62 107 TYR A O 1
ATOM 896 N N . PRO A 1 108 ? -4.606 4.110 15.649 1.00 88.38 108 PRO A N 1
ATOM 897 C CA . PRO A 1 108 ? -5.085 4.904 16.770 1.00 88.38 108 PRO A CA 1
ATOM 898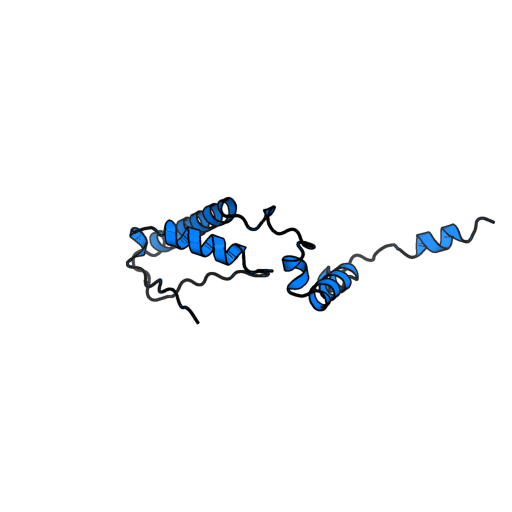 C C . PRO A 1 108 ? -6.228 4.231 17.535 1.00 88.38 108 PRO A C 1
ATOM 900 O O . PRO A 1 108 ? -7.199 3.786 16.927 1.00 88.38 108 PRO A O 1
ATOM 903 N N . GLU A 1 109 ? -6.179 4.278 18.872 1.00 86.44 109 GLU A N 1
ATOM 904 C CA . GLU A 1 109 ? -7.245 3.766 19.759 1.00 86.44 109 GLU A CA 1
ATOM 905 C C . GLU A 1 109 ? -8.626 4.338 19.402 1.00 86.44 109 GLU A C 1
ATOM 907 O O . GLU A 1 109 ? -9.648 3.656 19.467 1.00 86.44 109 GLU A O 1
ATOM 912 N N . ARG A 1 110 ? -8.664 5.593 18.926 1.00 84.31 110 ARG A N 1
ATOM 913 C CA . ARG A 1 110 ? -9.898 6.248 18.469 1.00 84.31 110 ARG A CA 1
ATOM 914 C C . ARG A 1 110 ? -10.604 5.513 17.329 1.00 84.31 110 ARG A C 1
ATOM 916 O O . ARG A 1 110 ? -11.764 5.805 17.098 1.00 84.31 110 ARG A O 1
ATOM 923 N N . TYR A 1 111 ? -9.961 4.571 16.643 1.00 81.88 111 TYR A N 1
ATOM 924 C CA . TYR A 1 111 ? -10.566 3.762 15.584 1.00 81.88 111 TYR A CA 1
ATOM 925 C C . TYR A 1 111 ? -10.922 2.334 16.019 1.00 81.88 111 TYR A C 1
ATOM 927 O O . TYR A 1 111 ? -11.384 1.556 15.187 1.00 81.88 111 TYR A O 1
ATOM 935 N N . GLU A 1 112 ? -10.726 1.950 17.283 1.00 78.06 112 GLU A N 1
ATOM 936 C CA . GLU A 1 112 ? -11.042 0.589 17.758 1.00 78.06 112 GLU A CA 1
ATOM 937 C C . GLU A 1 112 ? -12.534 0.255 17.693 1.00 78.06 112 GLU A C 1
ATOM 939 O O . GLU A 1 112 ? -12.911 -0.904 17.534 1.00 78.06 112 GLU A O 1
ATOM 944 N N . HIS A 1 113 ? -13.387 1.274 17.793 1.00 74.81 113 HIS A N 1
ATOM 945 C CA . HIS A 1 113 ? -14.833 1.127 17.666 1.00 74.81 113 HIS A CA 1
ATOM 946 C C . HIS A 1 113 ? -15.290 0.937 16.210 1.00 74.81 113 HIS A C 1
ATOM 948 O O . HIS A 1 113 ? -16.432 0.541 15.980 1.00 74.81 113 HIS A O 1
ATOM 954 N N . LEU A 1 114 ? -14.421 1.214 15.229 1.00 72.75 114 LEU A N 1
ATOM 955 C CA . LEU A 1 114 ? -14.716 0.982 13.820 1.00 72.75 114 LEU A CA 1
ATOM 956 C C . LEU A 1 114 ? -14.618 -0.519 13.511 1.00 72.75 114 LEU A C 1
ATOM 958 O O . LEU A 1 114 ? -13.733 -1.199 14.037 1.00 72.75 114 LEU A O 1
ATOM 962 N N . PRO A 1 115 ? -15.446 -1.063 12.602 1.00 64.31 115 PRO A N 1
ATOM 963 C CA . PRO A 1 115 ? -15.413 -2.474 12.225 1.00 64.31 115 PRO A CA 1
ATOM 964 C C . PRO A 1 115 ? -14.232 -2.800 11.292 1.00 64.31 115 PRO A C 1
ATOM 966 O O . PRO A 1 115 ? -14.374 -3.508 10.293 1.00 64.31 115 PRO A O 1
ATOM 969 N N . VAL A 1 116 ? -13.031 -2.314 11.606 1.00 63.25 116 VAL A N 1
ATOM 970 C CA . VAL A 1 116 ? -11.811 -2.628 10.862 1.00 63.25 116 VAL A CA 1
ATOM 971 C C . VAL A 1 116 ? -11.319 -4.000 11.309 1.00 63.25 116 VAL A C 1
ATOM 973 O O . VAL A 1 116 ? -10.452 -4.150 12.165 1.00 63.25 116 VAL A O 1
ATOM 976 N N . LYS A 1 117 ? -11.898 -5.046 10.724 1.00 56.72 117 LYS A N 1
ATOM 977 C CA . LYS A 1 117 ? -11.376 -6.406 10.869 1.00 56.72 117 LYS A CA 1
ATOM 978 C C . LYS A 1 117 ? -10.330 -6.635 9.780 1.00 56.72 117 LYS A C 1
ATOM 980 O O . LYS A 1 117 ? -10.666 -6.459 8.606 1.00 56.72 117 LYS A O 1
ATOM 985 N N . PRO A 1 118 ? -9.098 -7.066 10.110 1.00 54.91 118 PRO A N 1
ATOM 986 C CA . PRO A 1 118 ? -8.182 -7.572 9.101 1.00 54.91 118 PRO A CA 1
ATOM 987 C C . PRO A 1 118 ? -8.859 -8.755 8.400 1.00 54.91 118 PRO A C 1
ATOM 989 O O . PRO A 1 118 ? -8.970 -9.845 8.959 1.00 54.91 118 PRO A O 1
ATOM 992 N N . GLN A 1 119 ? -9.373 -8.540 7.190 1.00 50.56 119 GLN A N 1
ATOM 993 C CA . GLN A 1 119 ? -9.884 -9.629 6.371 1.00 50.56 119 GLN A CA 1
ATOM 994 C C . GLN A 1 119 ? -8.688 -10.290 5.698 1.00 50.56 119 GLN A C 1
ATOM 996 O O . GLN A 1 119 ? -8.249 -9.880 4.625 1.00 50.56 119 GLN A O 1
ATOM 1001 N N . VAL A 1 120 ? -8.133 -11.302 6.357 1.00 43.09 120 VAL A N 1
ATOM 1002 C CA . VAL A 1 120 ? -7.238 -12.244 5.688 1.00 43.09 120 VAL A CA 1
ATOM 1003 C C . VAL A 1 120 ? -8.130 -13.108 4.797 1.00 43.09 120 VAL A C 1
ATOM 1005 O O . VAL A 1 120 ? -8.943 -13.876 5.309 1.00 43.09 120 VAL A O 1
ATOM 1008 N N . ARG A 1 121 ? -8.056 -12.904 3.479 1.00 39.78 121 ARG A N 1
ATOM 1009 C CA . ARG A 1 121 ? -8.602 -13.859 2.507 1.00 39.78 121 ARG A CA 1
ATOM 1010 C C . ARG A 1 121 ? -7.646 -15.026 2.329 1.00 39.78 121 ARG A C 1
ATOM 1012 O O . ARG A 1 121 ? -6.422 -14.765 2.304 1.00 39.78 121 ARG A O 1
#

Foldseek 3Di:
DPPPVVVVVVPPPPDDDDPCPDPVVVVVVVVCVVCPLVCVVVCVPPDDVPQDLVNLLVVLVVVVVVVVVVCVVCVPDDLQDDDDDDDDPCRNVSRVVSNVVNNVVPVDPVCPPRPPDPPDD

Radius of gyration: 23.05 Å; chains: 1; bounding box: 53×29×70 Å

Secondary structure (DSSP, 8-state):
--SSHHHHHTT-------GGGSHHHHHHHHHHHHHTTHHHHTTSS--GGGSSHHHHHHHHHHHHHHHHHHHHH-TTS-TTSPPP---TT-TTSHHHHHHHHHHHHS--GGGTTS-------

pLDDT: mean 79.77, std 15.05, range [39.78, 95.62]